Protein AF-A0A2M8LBM1-F1 (afdb_monomer)

pLDDT: mean 78.64, std 9.96, range [49.38, 93.75]

Nearest PDB structures (foldseek):
  3k6c-assembly1_J  TM=6.163E-01  e=3.833E+00  Nitrosomonas europaea
  5l89-assembly3_Z  TM=6.363E-01  e=5.544E+00  Rhodospirillum rubrum
  5l8b-assembly4_a  TM=3.981E-01  e=7.542E+00  Rhodospirillum rubrum

Foldseek 3Di:
DVVVVVVVCVVCVVVVVLPPDDPDPVVVVVNVVVVCVVVLVVVLVVLVVQLVVLVVQCVPDPDPVSNVVSVVSNVVSVVVNCVSVVVVVVVVCVCVVVVVPPPPPPDPDDDDDDD

Radius of gyration: 24.07 Å; Cα contacts (8 Å, |Δi|>4): 33; chains: 1; bounding box: 59×44×54 Å

Organism: NCBI:txid1975024

Secondary structure (DSSP, 8-state):
-HHHHHHHHHHHHHHHHTT----SHHHHHHHHHHHHHHHHHHHHHHHHHHHHHHHHHHHH--SHHHHHHHHHHHHHHHHHHHHHHHHHHHHHHHHHHTT----------PPPPP-

Sequence (115 aa):
MKKFSIATLAYVLPAVASAQSINNVWDIAGFIKRILDTALPLLIAAAVVLFVYGLFQLFLASDEEKKDKAKSTVIYGVIALFVMVSVWGLVNILVGTFNLNNNTQRLPDLPSVPR

Solvent-accessible surface area (backbone atoms only — not comparable to full-atom values): 6720 Å² total; per-residue (Å²): 119,76,69,60,59,52,56,54,45,65,67,44,47,61,60,56,66,67,63,67,79,74,86,47,77,66,40,52,55,51,49,50,49,55,50,48,70,55,50,50,60,52,52,51,53,51,50,51,52,52,34,54,50,28,47,52,48,36,72,69,36,84,49,73,71,51,29,54,54,24,48,53,51,33,52,55,35,52,51,54,50,50,52,58,52,48,53,54,53,50,51,51,51,50,37,65,73,70,61,64,69,81,70,76,75,76,69,78,83,71,84,79,77,84,128

InterPro domains:
  IPR043993 Type IV secretion system pilin [PF18895] (28-94)

Structure (mmCIF, N/CA/C/O backbone):
data_AF-A0A2M8LBM1-F1
#
_entry.id   AF-A0A2M8LBM1-F1
#
loop_
_atom_site.group_PDB
_atom_site.id
_atom_site.type_symbol
_atom_site.label_atom_id
_atom_site.label_alt_id
_atom_site.label_comp_id
_atom_site.label_asym_id
_atom_site.label_entity_id
_atom_site.label_seq_id
_atom_site.pdbx_PDB_ins_code
_atom_site.Cartn_x
_atom_site.Cartn_y
_atom_site.Cartn_z
_atom_site.occupancy
_atom_site.B_iso_or_equiv
_atom_site.auth_seq_id
_atom_site.auth_comp_id
_atom_site.auth_asym_id
_atom_site.auth_atom_id
_atom_site.pdbx_PDB_model_num
ATOM 1 N N . MET A 1 1 ? 21.453 -33.367 17.873 1.00 49.38 1 MET A N 1
ATOM 2 C CA . MET A 1 1 ? 22.120 -32.050 17.739 1.00 49.38 1 MET A CA 1
ATOM 3 C C . MET A 1 1 ? 22.342 -31.605 16.286 1.00 49.38 1 MET A C 1
ATOM 5 O O . MET A 1 1 ? 22.136 -30.438 16.016 1.00 49.38 1 MET A O 1
ATOM 9 N N . LYS A 1 2 ? 22.634 -32.494 15.318 1.00 50.53 2 LYS A N 1
ATOM 10 C CA . LYS A 1 2 ? 22.836 -32.119 13.893 1.00 50.53 2 LYS A CA 1
ATOM 11 C C . LYS A 1 2 ? 21.602 -31.535 13.165 1.00 50.53 2 LYS A C 1
ATOM 13 O O . LYS A 1 2 ? 21.744 -30.785 12.212 1.00 50.53 2 LYS A O 1
ATOM 18 N N . LYS A 1 3 ? 20.389 -31.869 13.625 1.00 53.66 3 LYS A N 1
ATOM 19 C CA . LYS A 1 3 ? 19.112 -31.479 12.991 1.00 53.66 3 LYS A CA 1
ATOM 20 C C . LYS A 1 3 ? 18.738 -30.007 13.227 1.00 53.66 3 LYS A C 1
ATOM 22 O O . LYS A 1 3 ? 18.049 -29.416 12.408 1.00 53.66 3 LYS A 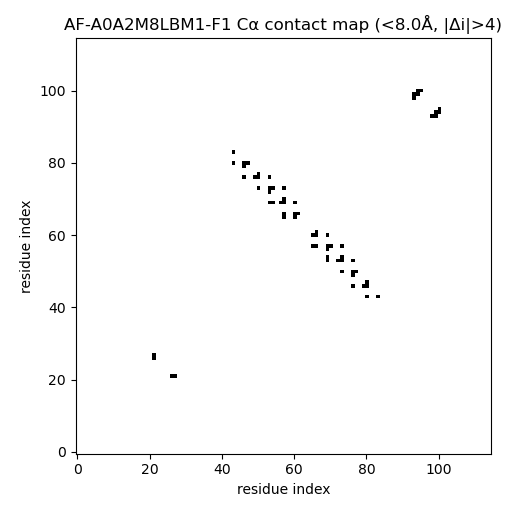O 1
ATOM 27 N N . PHE A 1 4 ? 19.225 -29.420 14.323 1.00 60.34 4 PHE A N 1
ATOM 28 C CA . PHE A 1 4 ? 18.976 -28.016 14.661 1.00 60.34 4 PHE A CA 1
ATOM 29 C C . PHE A 1 4 ? 19.824 -27.064 13.810 1.00 60.34 4 PHE A C 1
ATOM 31 O O . PHE A 1 4 ? 19.346 -25.997 13.448 1.00 60.34 4 PHE A O 1
ATOM 38 N N . SER A 1 5 ? 21.028 -27.485 13.404 1.00 61.94 5 SER A N 1
ATOM 39 C CA . SER A 1 5 ? 21.908 -26.706 12.522 1.00 61.94 5 SER A CA 1
ATOM 40 C C . SER A 1 5 ? 21.384 -26.592 11.087 1.00 61.94 5 SER A C 1
ATOM 42 O O . SER A 1 5 ? 21.643 -25.603 10.415 1.00 61.94 5 SER A O 1
ATOM 44 N N . ILE A 1 6 ? 20.633 -27.589 10.607 1.00 66.38 6 ILE A N 1
ATOM 45 C CA . ILE A 1 6 ? 20.023 -27.556 9.268 1.00 66.38 6 ILE A CA 1
ATOM 46 C C . ILE A 1 6 ? 18.791 -26.643 9.264 1.00 66.38 6 ILE A C 1
ATOM 48 O O . ILE A 1 6 ? 18.588 -25.898 8.312 1.00 66.38 6 ILE A O 1
ATOM 52 N N . ALA A 1 7 ? 17.999 -26.654 10.341 1.00 68.88 7 ALA A N 1
ATOM 53 C CA . ALA A 1 7 ? 16.825 -25.793 10.471 1.00 68.88 7 ALA A CA 1
ATOM 54 C C . ALA A 1 7 ? 17.200 -24.303 10.558 1.00 68.88 7 ALA A C 1
ATOM 56 O O . ALA A 1 7 ? 16.553 -23.467 9.931 1.00 68.88 7 ALA A O 1
ATOM 57 N N . THR A 1 8 ? 18.278 -23.966 11.273 1.00 67.31 8 THR A N 1
ATOM 58 C CA . THR A 1 8 ? 18.791 -22.590 11.313 1.00 67.31 8 THR A CA 1
ATOM 59 C C . THR A 1 8 ? 19.394 -22.168 9.978 1.00 67.31 8 THR A C 1
ATOM 61 O O . THR A 1 8 ? 19.150 -21.050 9.531 1.00 67.31 8 THR A O 1
ATOM 64 N N . LEU A 1 9 ? 20.108 -23.062 9.289 1.00 69.44 9 LEU A N 1
ATOM 65 C CA . LEU A 1 9 ? 20.639 -22.772 7.959 1.00 69.44 9 LEU A CA 1
ATOM 66 C C . LEU A 1 9 ? 19.507 -22.544 6.946 1.00 69.44 9 LEU A C 1
ATOM 68 O O . LEU A 1 9 ? 19.560 -21.577 6.199 1.00 69.44 9 LEU A O 1
ATOM 72 N N . ALA A 1 10 ? 18.437 -23.342 6.984 1.00 75.12 10 ALA A N 1
ATOM 73 C CA . ALA A 1 10 ? 17.267 -23.180 6.116 1.00 75.12 10 ALA A CA 1
ATOM 74 C C . ALA A 1 10 ? 16.557 -21.824 6.275 1.00 75.12 10 ALA A C 1
ATOM 76 O O . ALA A 1 10 ? 16.042 -21.293 5.295 1.00 75.12 10 ALA A O 1
ATOM 77 N N . TYR A 1 11 ? 16.566 -21.241 7.477 1.00 74.69 11 TYR A N 1
ATOM 78 C CA . TYR A 1 11 ? 15.994 -19.914 7.726 1.00 74.69 11 TYR A CA 1
ATOM 79 C C . TYR A 1 11 ? 16.933 -18.765 7.315 1.00 74.69 11 TYR A C 1
ATOM 81 O O . TYR A 1 11 ? 16.479 -17.680 6.962 1.00 74.69 11 TYR A O 1
ATOM 89 N N . VAL A 1 12 ? 18.249 -19.003 7.327 1.00 75.00 12 VAL A N 1
ATOM 90 C CA . VAL A 1 12 ? 19.277 -18.008 6.970 1.00 75.00 12 VAL A CA 1
ATOM 91 C C . VAL A 1 12 ? 19.600 -18.020 5.469 1.00 75.00 12 VAL A C 1
ATOM 93 O O . VAL A 1 12 ? 19.977 -16.988 4.916 1.00 75.00 12 VAL A O 1
ATOM 96 N N . LEU A 1 13 ? 19.390 -19.143 4.775 1.00 70.50 13 LEU A N 1
ATOM 97 C CA . LEU A 1 13 ? 19.600 -19.275 3.327 1.00 70.50 13 LEU A CA 1
ATOM 98 C C . LEU A 1 13 ? 18.864 -18.199 2.503 1.00 70.50 13 LEU A C 1
ATOM 100 O O . LEU A 1 13 ? 19.508 -17.599 1.642 1.00 70.50 13 LEU A O 1
ATOM 104 N N . PRO A 1 14 ? 17.581 -17.870 2.763 1.00 73.81 14 PRO A N 1
ATOM 105 C CA . PRO A 1 14 ? 16.892 -16.796 2.049 1.00 73.81 14 PRO A CA 1
ATOM 106 C C . PRO A 1 14 ? 17.501 -15.413 2.309 1.00 73.81 14 PRO A C 1
ATOM 108 O O . PRO A 1 14 ? 17.545 -14.580 1.404 1.00 73.81 14 PRO A O 1
ATOM 111 N N . ALA A 1 15 ? 17.999 -15.166 3.525 1.00 73.25 15 ALA A N 1
ATOM 112 C CA . ALA A 1 15 ? 18.630 -13.899 3.886 1.00 73.25 15 ALA A CA 1
ATOM 113 C C . ALA A 1 15 ? 19.979 -13.712 3.167 1.00 73.25 15 ALA A C 1
ATOM 115 O O . ALA A 1 15 ? 20.271 -12.618 2.691 1.00 73.25 15 ALA A O 1
ATOM 116 N N . VAL A 1 16 ? 20.761 -14.786 3.010 1.00 69.50 16 VAL A N 1
ATOM 117 C CA . VAL A 1 16 ? 22.051 -14.761 2.294 1.00 69.50 16 VAL A CA 1
ATOM 118 C C . VAL A 1 16 ? 21.857 -14.762 0.773 1.00 69.50 16 VAL A C 1
ATOM 120 O O . VAL A 1 16 ? 22.551 -14.031 0.071 1.00 69.50 16 VAL A O 1
ATOM 123 N N . ALA A 1 17 ? 20.865 -15.489 0.249 1.00 70.44 17 ALA A N 1
ATOM 124 C CA . ALA A 1 17 ? 20.474 -15.409 -1.163 1.00 70.44 17 ALA A CA 1
ATOM 125 C C . ALA A 1 17 ? 19.969 -14.003 -1.542 1.00 70.44 17 ALA A C 1
ATOM 127 O O . ALA A 1 17 ? 20.144 -13.544 -2.668 1.00 70.44 17 ALA A O 1
ATOM 128 N N . SER A 1 18 ? 19.393 -13.277 -0.581 1.00 64.56 18 SER A N 1
ATOM 129 C CA . SER A 1 18 ? 18.958 -11.891 -0.769 1.00 64.56 18 SER A CA 1
ATOM 130 C C . SER A 1 18 ? 20.102 -10.870 -0.778 1.00 64.56 18 SER A C 1
ATOM 132 O O . SER A 1 18 ? 19.840 -9.730 -1.158 1.00 64.56 18 SER A O 1
ATOM 134 N N . ALA A 1 19 ? 21.328 -11.263 -0.406 1.00 64.19 19 ALA A N 1
ATOM 135 C CA . ALA A 1 19 ? 22.519 -10.409 -0.346 1.00 64.19 19 ALA A CA 1
ATOM 136 C C . ALA A 1 19 ? 23.379 -10.442 -1.628 1.00 64.19 19 ALA A C 1
ATOM 138 O O . ALA A 1 19 ? 24.500 -9.932 -1.626 1.00 64.19 19 ALA A O 1
ATOM 139 N N . GLN A 1 20 ? 22.897 -11.051 -2.718 1.00 62.56 20 GLN A N 1
ATOM 140 C CA . GLN A 1 20 ? 23.637 -11.059 -3.981 1.00 62.56 20 GLN A CA 1
ATOM 141 C C . GLN A 1 20 ? 23.881 -9.629 -4.496 1.00 62.56 20 GLN A C 1
ATOM 143 O O . GLN A 1 20 ? 22.976 -8.800 -4.552 1.00 62.56 20 GLN A O 1
ATOM 148 N N . SER A 1 21 ? 25.152 -9.392 -4.827 1.00 62.84 21 SER A N 1
ATOM 149 C CA . SER A 1 21 ? 25.790 -8.127 -5.194 1.00 62.84 21 SER A CA 1
ATOM 150 C C . SER A 1 21 ? 25.005 -7.288 -6.208 1.00 62.84 21 SER A C 1
ATOM 152 O O . SER A 1 21 ? 24.609 -7.787 -7.260 1.00 62.84 21 SER A O 1
ATOM 154 N N . ILE A 1 22 ? 24.861 -5.994 -5.908 1.00 61.41 22 ILE A N 1
ATOM 155 C CA . ILE A 1 22 ? 24.456 -4.955 -6.860 1.00 61.41 22 ILE A CA 1
ATOM 156 C C . ILE A 1 22 ? 25.686 -4.656 -7.720 1.00 61.41 22 ILE A C 1
ATOM 158 O O . ILE A 1 22 ? 26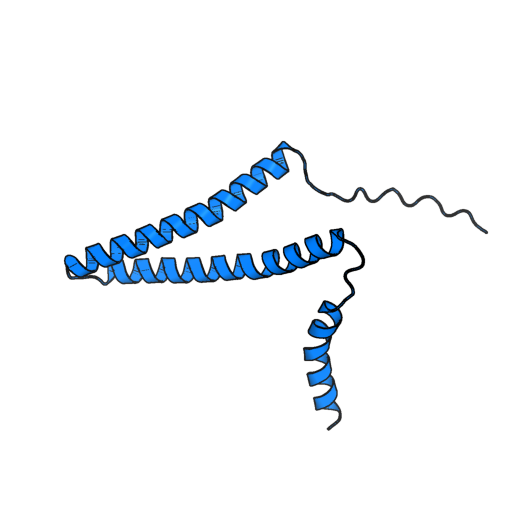.638 -4.044 -7.239 1.00 61.41 22 ILE A O 1
ATOM 162 N N . ASN A 1 23 ? 25.692 -5.102 -8.973 1.00 70.06 23 ASN A N 1
ATOM 163 C CA . ASN A 1 23 ? 26.831 -4.918 -9.875 1.00 70.06 23 ASN A CA 1
ATOM 164 C C . ASN A 1 23 ? 26.628 -3.723 -10.818 1.00 70.06 23 ASN A C 1
ATOM 166 O O . ASN A 1 23 ? 27.594 -3.233 -11.395 1.00 70.06 23 ASN A O 1
ATOM 170 N N . ASN A 1 24 ? 25.389 -3.237 -10.967 1.00 75.06 24 ASN A N 1
ATOM 171 C CA . ASN A 1 24 ? 25.031 -2.124 -11.847 1.00 75.06 24 ASN A CA 1
ATOM 172 C C . ASN A 1 24 ? 23.938 -1.223 -11.245 1.00 75.06 24 ASN A C 1
ATOM 174 O O . ASN A 1 24 ? 23.176 -1.631 -10.372 1.00 75.06 24 ASN A O 1
ATOM 178 N N . VAL A 1 25 ? 23.771 -0.013 -11.794 1.00 72.00 25 VAL A N 1
ATOM 179 C CA . VAL A 1 25 ? 22.652 0.896 -11.447 1.00 72.00 25 VAL A CA 1
ATOM 180 C C . VAL A 1 25 ? 21.285 0.244 -11.714 1.00 72.00 25 VAL A C 1
ATOM 182 O O . VAL A 1 25 ? 20.321 0.470 -10.986 1.00 72.00 25 VAL A O 1
ATOM 185 N N . TRP A 1 26 ? 21.218 -0.639 -12.711 1.00 73.56 26 TRP A N 1
ATOM 186 C CA . TRP A 1 26 ? 20.035 -1.443 -13.018 1.00 73.56 26 TRP A CA 1
ATOM 187 C C . TRP A 1 26 ? 19.667 -2.432 -11.898 1.00 73.56 26 TRP A C 1
ATOM 189 O O . TRP A 1 26 ? 18.481 -2.673 -11.670 1.00 73.56 26 TRP A O 1
ATOM 199 N N . ASP A 1 27 ? 20.645 -2.927 -11.133 1.00 76.44 27 ASP A N 1
ATOM 200 C CA . ASP A 1 27 ? 20.401 -3.827 -9.997 1.00 76.44 27 ASP A CA 1
ATOM 201 C C . ASP A 1 27 ? 19.787 -3.078 -8.804 1.00 76.44 27 ASP A C 1
ATOM 203 O O . ASP A 1 27 ? 18.998 -3.653 -8.056 1.00 76.44 27 ASP A O 1
ATOM 207 N N . ILE A 1 28 ? 20.065 -1.776 -8.658 1.00 77.25 28 ILE A N 1
ATOM 208 C CA . ILE A 1 28 ? 19.430 -0.918 -7.642 1.00 77.25 28 ILE A CA 1
ATOM 209 C C . ILE A 1 28 ? 17.936 -0.773 -7.949 1.00 77.25 28 ILE A C 1
ATOM 211 O O . ILE A 1 28 ? 17.099 -0.950 -7.064 1.00 77.25 28 ILE A O 1
ATOM 215 N N . ALA A 1 29 ? 17.588 -0.510 -9.213 1.00 79.81 29 ALA A N 1
ATOM 216 C CA . ALA A 1 29 ? 16.194 -0.447 -9.648 1.00 79.81 29 ALA A CA 1
ATOM 217 C C . ALA A 1 29 ? 15.481 -1.800 -9.462 1.00 79.81 29 ALA A C 1
ATOM 219 O O . ALA A 1 29 ? 14.349 -1.838 -8.974 1.00 79.81 29 ALA A O 1
ATOM 220 N N . GLY A 1 30 ? 16.156 -2.913 -9.773 1.00 79.69 30 GLY A N 1
ATOM 221 C CA . GLY A 1 30 ? 15.646 -4.265 -9.526 1.00 79.69 30 GLY A CA 1
ATOM 222 C C . GLY A 1 30 ? 15.433 -4.572 -8.039 1.00 79.69 30 GLY A C 1
ATOM 223 O O . GLY A 1 30 ? 14.406 -5.142 -7.664 1.00 79.69 30 GLY A O 1
ATOM 224 N N . PHE A 1 31 ? 16.355 -4.142 -7.175 1.00 79.94 31 PHE A N 1
ATOM 225 C CA . PHE A 1 31 ? 16.236 -4.288 -5.725 1.00 79.94 31 PHE A CA 1
ATOM 226 C C . PHE A 1 31 ? 15.052 -3.483 -5.177 1.00 79.94 31 PHE A C 1
ATOM 228 O O . PHE A 1 31 ? 14.205 -4.043 -4.482 1.00 79.94 31 PHE A O 1
ATOM 235 N N . ILE A 1 32 ? 14.928 -2.207 -5.559 1.00 81.19 32 ILE A N 1
ATOM 236 C CA . ILE A 1 32 ? 13.799 -1.344 -5.176 1.00 81.19 32 ILE A CA 1
ATOM 237 C C . ILE A 1 32 ? 12.478 -1.961 -5.638 1.00 81.19 32 ILE A C 1
ATOM 239 O O . ILE A 1 32 ? 11.551 -2.075 -4.836 1.00 81.19 32 ILE A O 1
ATOM 243 N N . LYS A 1 33 ? 12.402 -2.432 -6.890 1.00 83.06 33 LYS A N 1
ATOM 244 C CA . LYS A 1 33 ? 11.216 -3.124 -7.406 1.00 83.06 33 LYS A CA 1
ATOM 245 C C . LYS A 1 33 ? 10.854 -4.333 -6.543 1.00 83.06 33 LYS A C 1
ATOM 247 O O . LYS A 1 33 ? 9.691 -4.487 -6.200 1.00 83.06 33 LYS A O 1
ATOM 252 N N . ARG A 1 34 ? 11.826 -5.151 -6.127 1.00 82.38 34 ARG A N 1
ATOM 253 C CA . ARG A 1 34 ? 11.572 -6.327 -5.274 1.00 82.38 34 ARG A CA 1
ATOM 254 C C . ARG A 1 34 ? 11.022 -5.948 -3.894 1.00 82.38 34 ARG A C 1
ATOM 256 O O . ARG A 1 34 ? 10.126 -6.628 -3.390 1.00 82.38 34 ARG A O 1
ATOM 263 N N . ILE A 1 35 ? 11.534 -4.869 -3.2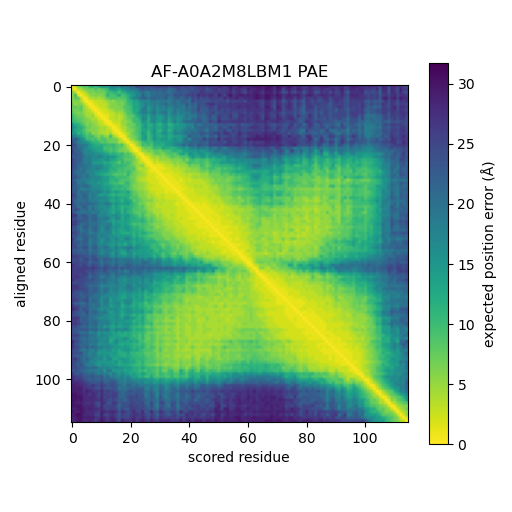94 1.00 83.50 35 ILE A N 1
ATOM 264 C CA . ILE A 1 35 ? 10.992 -4.332 -2.036 1.00 83.50 35 ILE A CA 1
ATOM 265 C C . ILE A 1 35 ? 9.557 -3.847 -2.251 1.00 83.50 35 ILE A C 1
ATOM 267 O O . ILE A 1 35 ? 8.676 -4.237 -1.489 1.00 83.50 35 ILE A O 1
ATOM 271 N N . LEU A 1 36 ? 9.308 -3.037 -3.284 1.00 83.19 36 LEU A N 1
ATOM 272 C CA . LEU A 1 36 ? 7.978 -2.493 -3.567 1.00 83.19 36 LEU A CA 1
ATOM 273 C C . LEU A 1 36 ? 6.969 -3.598 -3.900 1.00 83.19 36 LEU A C 1
ATOM 275 O O . LEU A 1 36 ? 5.877 -3.587 -3.345 1.00 83.19 36 LEU A O 1
ATOM 279 N N . ASP A 1 37 ? 7.338 -4.586 -4.713 1.00 84.44 37 ASP A N 1
ATOM 280 C CA . ASP A 1 37 ? 6.478 -5.725 -5.063 1.00 84.44 37 ASP A CA 1
ATOM 281 C C . ASP A 1 37 ? 6.073 -6.552 -3.831 1.00 84.44 37 ASP A C 1
ATOM 283 O O . ASP A 1 37 ? 5.015 -7.172 -3.832 1.00 84.44 37 ASP A O 1
ATOM 287 N N . THR A 1 38 ? 6.884 -6.550 -2.767 1.00 85.12 38 THR A N 1
ATOM 288 C CA . THR A 1 38 ? 6.570 -7.255 -1.511 1.00 85.12 38 THR A CA 1
ATOM 289 C C . THR A 1 38 ? 5.819 -6.361 -0.521 1.00 85.12 38 THR A C 1
ATOM 291 O O . THR A 1 38 ? 4.889 -6.806 0.152 1.00 85.12 38 THR A O 1
ATOM 294 N N . ALA A 1 39 ? 6.208 -5.090 -0.418 1.00 84.69 39 ALA A N 1
ATOM 295 C CA . ALA A 1 39 ? 5.639 -4.143 0.534 1.00 84.69 39 ALA A CA 1
ATOM 296 C C . ALA A 1 39 ? 4.259 -3.629 0.100 1.00 84.69 39 ALA A C 1
ATOM 298 O O . ALA A 1 39 ? 3.391 -3.407 0.944 1.00 84.69 39 ALA A O 1
ATOM 299 N N . LEU A 1 40 ? 4.033 -3.453 -1.203 1.00 87.19 40 LEU A N 1
ATOM 300 C CA . LEU A 1 40 ? 2.794 -2.887 -1.731 1.00 87.19 40 LEU A CA 1
ATOM 301 C C . LEU A 1 40 ? 1.572 -3.797 -1.489 1.00 87.19 40 LEU A C 1
ATOM 303 O O . LEU A 1 40 ? 0.582 -3.290 -0.962 1.00 87.19 40 LEU A O 1
ATOM 307 N N . PRO A 1 41 ? 1.611 -5.122 -1.752 1.00 83.50 41 PRO A N 1
ATOM 308 C CA . PRO A 1 41 ? 0.506 -6.021 -1.409 1.00 83.50 41 PRO A CA 1
ATOM 309 C C . PRO A 1 41 ? 0.220 -6.050 0.095 1.00 83.50 41 PRO A C 1
ATOM 311 O O . PRO A 1 41 ? -0.938 -6.108 0.503 1.00 83.50 41 PRO A O 1
ATOM 314 N N . LEU A 1 42 ? 1.267 -5.968 0.923 1.00 89.25 42 LEU A N 1
ATOM 315 C CA . LEU A 1 42 ? 1.144 -5.925 2.380 1.00 89.25 42 LEU A CA 1
ATOM 316 C C . LEU A 1 42 ? 0.428 -4.647 2.844 1.00 89.25 42 LEU A C 1
ATOM 318 O O . LEU A 1 42 ? -0.458 -4.705 3.697 1.00 89.25 42 LEU A O 1
ATOM 322 N N . LEU A 1 43 ? 0.776 -3.500 2.254 1.00 86.06 43 LEU A N 1
ATOM 323 C CA . LEU A 1 43 ? 0.138 -2.218 2.545 1.00 86.06 43 LEU A CA 1
ATOM 324 C C . LEU A 1 43 ? -1.333 -2.210 2.110 1.00 86.06 43 LEU A C 1
ATOM 326 O O . LEU A 1 43 ? -2.185 -1.733 2.858 1.00 86.06 43 LEU A O 1
ATOM 330 N N . ILE A 1 44 ? -1.639 -2.778 0.941 1.00 85.81 44 ILE A N 1
ATOM 331 C CA . ILE A 1 44 ? -3.017 -2.929 0.454 1.00 85.81 44 ILE A CA 1
ATOM 332 C C . ILE A 1 44 ? -3.817 -3.821 1.409 1.00 85.81 44 ILE A C 1
ATOM 334 O O . ILE A 1 44 ? -4.923 -3.454 1.799 1.00 85.81 44 ILE A O 1
ATOM 338 N N . ALA A 1 45 ? -3.256 -4.951 1.845 1.00 86.81 45 ALA A N 1
ATOM 339 C CA . ALA A 1 45 ? -3.912 -5.829 2.811 1.00 86.81 45 ALA A CA 1
ATOM 340 C C . ALA A 1 45 ? -4.222 -5.095 4.128 1.00 86.81 45 ALA A C 1
ATOM 342 O O . ALA A 1 45 ? -5.350 -5.157 4.617 1.00 86.81 45 ALA A O 1
ATOM 343 N N . ALA A 1 46 ? -3.264 -4.336 4.668 1.00 86.62 46 ALA A N 1
ATOM 344 C CA . ALA A 1 46 ? -3.480 -3.527 5.867 1.00 86.62 46 ALA A CA 1
ATOM 345 C C . ALA A 1 46 ? -4.544 -2.431 5.655 1.00 86.62 46 ALA A C 1
ATOM 347 O O . ALA A 1 46 ? -5.405 -2.232 6.513 1.00 86.62 46 ALA A O 1
ATOM 348 N N . ALA A 1 47 ? -4.530 -1.756 4.502 1.00 83.69 47 ALA A N 1
ATOM 349 C CA . ALA A 1 47 ? -5.517 -0.735 4.156 1.00 83.69 47 ALA A CA 1
ATOM 350 C C . ALA A 1 47 ? -6.937 -1.314 4.063 1.00 83.69 47 ALA A C 1
ATOM 352 O O . ALA A 1 47 ? -7.877 -0.713 4.582 1.00 83.69 47 ALA A O 1
ATOM 353 N N . VAL A 1 48 ? -7.095 -2.504 3.475 1.00 86.62 48 VAL A N 1
ATOM 354 C CA . VAL A 1 48 ? -8.384 -3.212 3.412 1.00 86.62 48 VAL A CA 1
ATOM 355 C C . VAL A 1 48 ? -8.880 -3.570 4.813 1.00 86.62 48 VAL A C 1
ATOM 357 O O . VAL A 1 48 ? -10.054 -3.362 5.112 1.00 86.62 48 VAL A O 1
ATOM 3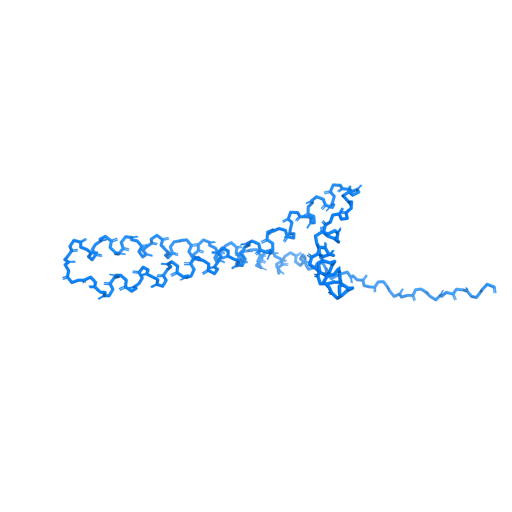60 N N . VAL A 1 49 ? -8.003 -4.044 5.701 1.00 89.12 49 VAL A N 1
ATOM 361 C CA . VAL A 1 49 ? -8.379 -4.351 7.092 1.00 89.12 49 VAL A CA 1
ATOM 362 C C . VAL A 1 49 ? -8.856 -3.098 7.830 1.00 89.12 49 VAL A C 1
ATOM 364 O O . VAL A 1 49 ? -9.909 -3.131 8.467 1.00 89.12 49 VAL A O 1
ATOM 367 N N . LEU A 1 50 ? -8.133 -1.980 7.715 1.00 84.69 50 LEU A N 1
ATOM 368 C CA . LEU A 1 50 ? -8.532 -0.709 8.332 1.00 84.69 50 LEU A CA 1
ATOM 369 C C . LEU A 1 50 ? -9.838 -0.161 7.745 1.00 84.69 50 LEU A C 1
ATOM 371 O O . LEU A 1 50 ? -10.674 0.362 8.483 1.00 84.69 50 LEU A O 1
ATOM 375 N N . PHE A 1 51 ? -10.041 -0.315 6.437 1.00 85.38 51 PHE A N 1
ATOM 376 C CA . PHE A 1 51 ? -11.278 0.069 5.765 1.00 85.38 51 PHE A CA 1
ATOM 377 C C . PHE A 1 51 ? -12.480 -0.726 6.296 1.00 85.38 51 PHE A C 1
ATOM 379 O O . PHE A 1 51 ? -13.492 -0.140 6.686 1.00 85.38 51 PHE A O 1
ATOM 386 N N . VAL A 1 52 ? -12.347 -2.051 6.386 1.00 87.31 52 VAL A N 1
ATOM 387 C CA . VAL A 1 52 ? -13.385 -2.935 6.934 1.00 87.31 52 VAL A CA 1
ATOM 388 C C . VAL A 1 52 ? -13.659 -2.612 8.407 1.00 87.31 52 VAL A C 1
ATOM 390 O O . VAL A 1 52 ? -14.819 -2.518 8.806 1.00 87.31 52 VAL A O 1
ATOM 393 N N . TYR A 1 53 ? -12.620 -2.364 9.210 1.00 84.75 53 TYR A N 1
ATOM 394 C CA . TYR A 1 53 ? -12.769 -1.935 10.604 1.00 84.75 53 TYR A CA 1
ATOM 395 C C . TYR A 1 53 ? -13.545 -0.611 10.735 1.00 84.75 53 TYR A C 1
ATOM 397 O O . TYR A 1 53 ? -14.465 -0.510 11.549 1.00 84.75 53 TYR A O 1
ATOM 405 N N . GLY A 1 54 ? -13.240 0.380 9.891 1.00 83.06 54 GLY A N 1
ATOM 406 C CA . GLY A 1 54 ? -13.963 1.654 9.858 1.00 83.06 54 GLY A CA 1
ATOM 407 C C . GLY A 1 54 ? -15.447 1.490 9.515 1.00 83.06 54 GLY A C 1
ATOM 408 O O . GLY A 1 54 ? -16.295 2.142 10.128 1.00 83.06 54 GLY A O 1
ATOM 409 N N . LEU A 1 55 ? -15.781 0.578 8.594 1.00 81.44 55 LEU A N 1
ATOM 410 C CA . LEU A 1 55 ? -17.174 0.251 8.274 1.00 81.44 55 LEU A CA 1
ATOM 411 C C . LEU A 1 55 ? -17.901 -0.365 9.473 1.00 81.44 55 LEU A C 1
ATOM 413 O O . LEU A 1 55 ? -19.002 0.073 9.802 1.00 81.44 55 LEU A O 1
ATOM 417 N N . PHE A 1 56 ? -17.289 -1.325 10.169 1.00 83.94 56 PHE A N 1
ATOM 418 C CA . PHE A 1 56 ? -17.885 -1.899 11.380 1.00 83.94 56 PHE A CA 1
ATOM 419 C C . PHE A 1 56 ? -18.155 -0.836 12.451 1.00 83.94 56 PHE A C 1
ATOM 421 O O . PHE A 1 56 ? -19.223 -0.837 13.065 1.00 83.94 56 PHE A O 1
ATOM 428 N N . GLN A 1 57 ? -17.231 0.108 12.635 1.00 78.50 57 GLN A N 1
ATOM 429 C CA . GLN A 1 57 ? -17.395 1.206 13.584 1.00 78.50 57 GLN A CA 1
ATOM 430 C C . GLN A 1 57 ? -18.536 2.161 13.194 1.00 78.50 57 GLN A C 1
ATOM 432 O O . GLN A 1 57 ? -19.222 2.680 14.074 1.00 78.50 57 GLN A O 1
ATOM 437 N N . LEU A 1 58 ? -18.785 2.356 11.894 1.00 82.25 58 LEU A N 1
ATOM 438 C CA . LEU A 1 58 ? -19.919 3.138 11.397 1.00 82.25 58 LEU A CA 1
ATOM 439 C C . LEU A 1 58 ? -21.265 2.457 11.685 1.00 82.25 58 LEU A C 1
ATOM 441 O O . LEU A 1 58 ? -22.215 3.138 12.072 1.00 82.25 58 LEU A O 1
ATOM 445 N N . PHE A 1 59 ? -21.349 1.133 11.525 1.00 81.06 59 PHE A N 1
ATOM 446 C CA . PHE A 1 59 ? -22.579 0.374 11.782 1.00 81.06 59 PHE A CA 1
ATOM 447 C C . PHE A 1 59 ? -22.901 0.223 13.274 1.00 81.06 59 PHE A C 1
ATOM 449 O O . PHE A 1 59 ? -24.072 0.240 13.643 1.00 81.06 59 PHE A O 1
ATOM 456 N N . LEU A 1 60 ? -21.887 0.099 14.137 1.00 80.75 60 LEU A N 1
ATOM 457 C CA . LEU A 1 60 ? -22.079 0.010 15.593 1.00 80.75 60 LEU A CA 1
ATOM 458 C C . LEU A 1 60 ? -22.343 1.369 16.263 1.00 80.75 60 LEU A C 1
ATOM 460 O O . LEU A 1 60 ? -22.776 1.415 17.417 1.00 80.75 60 LEU A O 1
ATOM 464 N N . ALA A 1 61 ? -22.079 2.483 15.578 1.00 79.94 61 ALA A N 1
ATOM 465 C CA . ALA A 1 61 ? -22.288 3.812 16.134 1.00 79.94 61 ALA A CA 1
ATOM 466 C C . ALA A 1 61 ? -23.790 4.113 16.304 1.00 79.94 61 ALA A C 1
ATOM 468 O O . ALA A 1 61 ? -24.515 4.318 15.332 1.00 79.94 61 ALA A O 1
ATOM 469 N N . SER A 1 62 ? -24.247 4.166 17.559 1.00 75.12 62 SER A N 1
ATOM 470 C CA . SER A 1 62 ? -25.635 4.518 17.912 1.00 75.12 62 SER A CA 1
ATOM 471 C C . SER A 1 62 ? -25.834 6.010 18.220 1.00 75.12 62 SER A C 1
ATOM 473 O O . SER A 1 62 ? -26.940 6.508 18.056 1.00 75.12 62 SER A O 1
ATOM 475 N N . ASP A 1 63 ? -24.772 6.730 18.596 1.00 81.44 63 ASP A N 1
ATOM 476 C CA . ASP A 1 63 ? -24.800 8.183 18.830 1.00 81.44 63 ASP A CA 1
ATOM 477 C C . ASP A 1 63 ? -24.481 8.970 17.556 1.00 81.44 63 ASP A C 1
ATOM 479 O O . ASP A 1 63 ? -23.608 8.581 16.773 1.00 81.44 63 ASP A O 1
ATOM 483 N N . GLU A 1 64 ? -25.124 10.123 17.391 1.00 77.38 64 GLU A N 1
ATOM 484 C CA . GLU A 1 64 ? -24.958 11.017 16.239 1.00 77.38 64 GLU A CA 1
ATOM 485 C C . GLU A 1 64 ? -23.511 11.534 16.106 1.00 77.38 64 GLU A C 1
ATOM 487 O O . GLU A 1 64 ? -22.914 11.478 15.031 1.00 77.38 64 GLU A O 1
ATOM 492 N N . GLU A 1 65 ? -22.873 11.876 17.229 1.00 80.00 65 GLU A N 1
ATOM 493 C CA . GLU A 1 65 ? -21.479 12.337 17.271 1.00 80.00 65 GLU A CA 1
ATOM 494 C C . GLU A 1 65 ? -20.476 11.226 16.894 1.00 80.00 65 GLU A C 1
ATOM 496 O O . GLU A 1 65 ? -19.508 11.438 16.155 1.00 80.00 65 GLU A O 1
ATOM 501 N N . LYS A 1 66 ? -20.730 9.990 17.347 1.00 78.50 66 LYS A N 1
ATOM 502 C CA . LYS A 1 66 ? -19.896 8.823 17.007 1.00 78.50 66 LYS A CA 1
ATOM 503 C C . LYS A 1 66 ? -20.069 8.425 15.546 1.00 78.50 66 LYS A C 1
ATOM 505 O O . LYS A 1 66 ? -19.098 7.994 14.922 1.00 78.50 66 LYS A O 1
ATOM 510 N N . LYS A 1 67 ? -21.274 8.594 14.996 1.00 78.19 67 LYS A N 1
ATOM 511 C CA . LYS A 1 67 ? -21.557 8.370 13.578 1.00 78.19 67 LYS A CA 1
ATOM 512 C C . LYS A 1 67 ? -20.786 9.335 12.696 1.00 78.19 67 LYS A C 1
ATOM 514 O O . LYS A 1 67 ? -20.171 8.884 11.736 1.00 78.19 67 LYS A O 1
ATOM 519 N N . ASP A 1 68 ? -20.776 10.625 13.010 1.00 82.50 68 ASP A N 1
ATOM 520 C CA . ASP A 1 68 ? -20.067 11.601 12.175 1.00 82.50 68 ASP A CA 1
ATOM 521 C C . ASP A 1 68 ? -18.552 11.400 12.218 1.00 82.50 68 ASP A C 1
ATOM 523 O O . ASP A 1 68 ? -17.886 11.420 11.175 1.00 82.50 68 ASP A O 1
ATOM 527 N N . LYS A 1 69 ? -18.010 11.055 13.391 1.00 81.06 69 LYS A N 1
ATOM 528 C CA . LYS A 1 69 ? -16.602 10.665 13.507 1.00 81.06 69 LYS A CA 1
ATOM 529 C C . LYS A 1 69 ? -16.297 9.399 12.698 1.00 81.06 69 LYS A C 1
ATOM 531 O O . LYS A 1 69 ? -15.348 9.402 11.915 1.00 81.06 69 LYS A O 1
ATOM 536 N N . ALA A 1 70 ? -17.127 8.359 12.801 1.00 80.81 70 ALA A N 1
ATOM 537 C CA . ALA A 1 70 ? -16.953 7.123 12.036 1.00 80.81 70 ALA A CA 1
ATOM 538 C C . ALA A 1 70 ? -17.072 7.342 10.516 1.00 80.81 70 ALA A C 1
ATOM 540 O O . ALA A 1 70 ? -16.262 6.804 9.761 1.00 80.81 70 ALA A O 1
ATOM 541 N N . LYS A 1 71 ? -18.010 8.182 10.053 1.00 81.50 71 LYS A N 1
ATOM 542 C CA . LYS A 1 71 ? -18.136 8.553 8.631 1.00 81.50 71 LYS A CA 1
ATOM 543 C C . LYS A 1 71 ? -16.851 9.184 8.113 1.00 81.50 71 LYS A C 1
ATOM 545 O O . LYS A 1 71 ? -16.372 8.782 7.056 1.00 81.50 71 LYS A O 1
ATOM 550 N N . SER A 1 72 ? -16.274 10.134 8.854 1.00 82.81 72 SER A N 1
ATOM 551 C CA . SER A 1 72 ? -15.015 10.764 8.443 1.00 82.81 72 SER A CA 1
ATOM 552 C C . SER A 1 72 ? -13.887 9.734 8.307 1.00 82.81 72 SER A C 1
ATOM 554 O O . SER A 1 72 ? -13.194 9.721 7.294 1.00 82.81 72 SER A O 1
ATOM 556 N N . THR A 1 73 ? -13.766 8.796 9.254 1.00 82.31 73 THR A N 1
ATOM 557 C CA . THR A 1 73 ? -12.784 7.700 9.194 1.00 82.31 73 THR A CA 1
ATOM 558 C C . THR A 1 73 ? -12.992 6.799 7.974 1.00 82.31 73 THR A C 1
ATOM 560 O O . THR A 1 73 ? -12.023 6.470 7.290 1.00 82.31 73 TH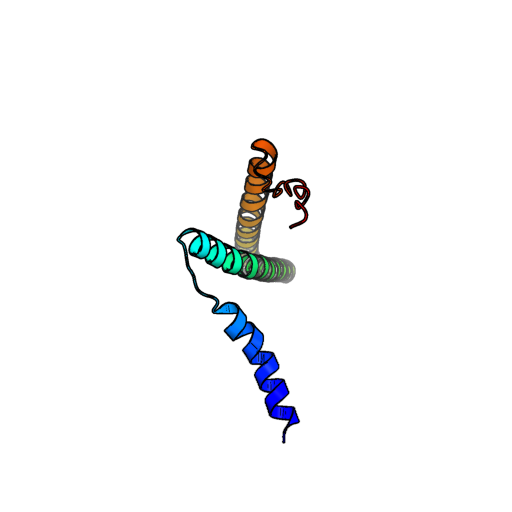R A O 1
ATOM 563 N N . VAL A 1 74 ? -14.240 6.446 7.653 1.00 85.88 74 VAL A N 1
ATOM 564 C CA . VAL A 1 74 ? -14.561 5.652 6.455 1.00 85.88 74 VAL A CA 1
ATOM 565 C C . VAL A 1 74 ? -14.195 6.409 5.180 1.00 85.88 74 VAL A C 1
ATOM 567 O O . VAL A 1 74 ? -13.582 5.819 4.296 1.00 85.88 74 VAL A O 1
ATOM 570 N N . ILE A 1 75 ? -14.497 7.707 5.091 1.00 87.81 75 ILE A N 1
ATOM 571 C CA . ILE A 1 75 ? -14.161 8.541 3.925 1.00 87.81 75 ILE A CA 1
ATOM 572 C C . ILE A 1 75 ? -12.646 8.552 3.683 1.00 87.81 75 ILE A C 1
ATOM 574 O O . ILE A 1 75 ? -12.213 8.325 2.554 1.00 87.81 75 ILE A O 1
ATOM 578 N N . TYR A 1 76 ? -11.830 8.727 4.727 1.00 87.19 76 TYR A N 1
ATOM 579 C CA . TYR A 1 76 ? -10.371 8.636 4.591 1.00 87.19 76 TYR A CA 1
ATOM 580 C C . TYR A 1 76 ? -9.908 7.242 4.142 1.00 87.19 76 TYR A C 1
ATOM 582 O O . TYR A 1 76 ? -8.998 7.139 3.318 1.00 87.19 76 TYR A O 1
ATOM 590 N N . GLY A 1 77 ? -10.564 6.178 4.615 1.00 86.19 77 GLY A N 1
ATOM 591 C CA . GLY A 1 77 ? -10.320 4.811 4.147 1.00 86.19 77 GLY A CA 1
ATOM 592 C C . GLY A 1 77 ? -10.646 4.615 2.660 1.00 86.19 77 GLY A C 1
ATOM 593 O O . GLY A 1 77 ? -9.840 4.041 1.928 1.00 86.19 77 GLY A O 1
ATOM 594 N N . VAL A 1 78 ? -11.784 5.141 2.191 1.00 88.19 78 VAL A N 1
ATOM 595 C CA . VAL A 1 78 ? -12.178 5.101 0.768 1.00 88.19 78 VAL A CA 1
ATOM 596 C C . VAL A 1 78 ? -11.175 5.858 -0.095 1.00 88.19 78 VAL A C 1
ATOM 598 O O . VAL A 1 78 ? -10.761 5.345 -1.131 1.00 88.19 78 VAL A O 1
ATOM 601 N N . ILE A 1 79 ? -10.759 7.056 0.326 1.00 90.44 79 ILE A N 1
ATOM 602 C CA . ILE A 1 79 ? -9.791 7.871 -0.422 1.00 90.44 79 ILE A CA 1
ATOM 603 C C . ILE A 1 79 ? -8.454 7.132 -0.546 1.00 90.44 79 ILE A C 1
ATOM 605 O O . ILE A 1 79 ? -7.890 7.070 -1.639 1.00 90.44 79 ILE A O 1
ATOM 609 N N . ALA A 1 80 ? -7.965 6.523 0.538 1.00 86.62 80 ALA A N 1
ATOM 610 C CA . ALA A 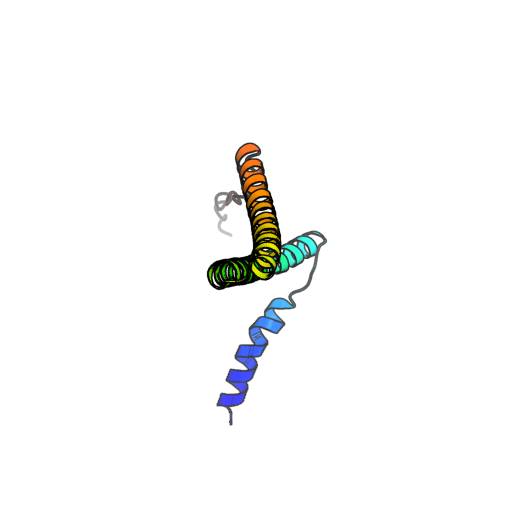1 80 ? -6.728 5.745 0.512 1.00 86.62 80 ALA A CA 1
ATOM 611 C C . ALA A 1 80 ? -6.813 4.562 -0.470 1.00 86.62 80 ALA A C 1
ATOM 613 O O . ALA A 1 80 ? -5.906 4.366 -1.282 1.00 86.62 80 ALA 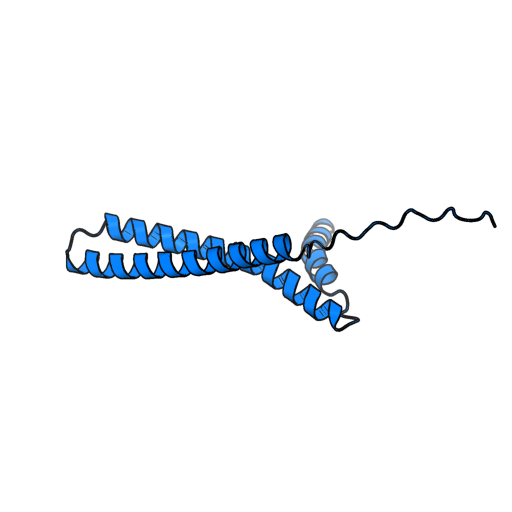A O 1
ATOM 614 N N . LEU A 1 81 ? -7.922 3.814 -0.445 1.00 88.62 81 LEU A N 1
ATOM 615 C CA . LEU A 1 81 ? -8.154 2.691 -1.357 1.00 88.62 81 LEU A CA 1
ATOM 616 C C . LEU A 1 81 ? -8.252 3.169 -2.812 1.00 88.62 81 LEU A C 1
ATOM 618 O O . LEU A 1 81 ? -7.626 2.587 -3.698 1.00 88.62 81 LEU A O 1
ATOM 622 N N . PHE A 1 82 ? -8.980 4.259 -3.053 1.00 90.69 82 PHE A N 1
ATOM 623 C CA . PHE A 1 82 ? -9.128 4.852 -4.377 1.00 90.69 82 PHE A CA 1
ATOM 624 C C . PHE A 1 82 ? -7.775 5.236 -4.981 1.00 90.69 82 PHE A C 1
ATOM 626 O O . PHE A 1 82 ? -7.495 4.865 -6.119 1.00 90.69 82 PHE A O 1
ATOM 633 N N . VAL A 1 83 ? -6.906 5.909 -4.222 1.00 91.31 83 VAL A N 1
ATOM 634 C CA . VAL A 1 83 ? -5.567 6.290 -4.701 1.00 91.31 83 VAL A CA 1
ATOM 635 C C . VAL A 1 83 ? -4.721 5.052 -5.009 1.00 91.31 83 VAL A C 1
ATOM 637 O O . VAL A 1 83 ? -4.113 4.992 -6.078 1.00 91.31 83 VAL A O 1
ATOM 640 N N . MET A 1 84 ? -4.720 4.038 -4.134 1.00 85.50 84 MET A N 1
ATOM 641 C CA . MET A 1 84 ? -3.967 2.796 -4.369 1.00 85.50 84 MET A CA 1
ATOM 642 C C . MET A 1 84 ? -4.395 2.094 -5.665 1.00 85.50 84 MET A C 1
ATOM 644 O O . MET A 1 84 ? -3.546 1.729 -6.481 1.00 85.50 84 MET A O 1
ATOM 648 N N . VAL A 1 85 ? -5.704 1.940 -5.883 1.00 88.88 85 VAL A N 1
ATOM 649 C CA . VAL A 1 85 ? -6.247 1.290 -7.088 1.00 88.88 85 VAL A CA 1
ATOM 650 C C . VAL A 1 85 ? -6.041 2.161 -8.328 1.00 88.88 85 VAL A C 1
ATOM 652 O O . VAL A 1 85 ? -5.677 1.643 -9.383 1.00 88.88 85 VAL A O 1
ATOM 655 N N . SER A 1 86 ? -6.216 3.479 -8.210 1.00 93.75 86 SER A N 1
ATOM 656 C CA . SER A 1 86 ? -6.058 4.419 -9.323 1.00 93.75 86 SER A CA 1
ATOM 657 C C . SER A 1 86 ? -4.633 4.429 -9.870 1.00 93.75 86 SER A C 1
ATOM 659 O O . SER A 1 86 ? -4.460 4.487 -11.086 1.00 93.75 86 SER A O 1
ATOM 661 N N . VAL A 1 87 ? -3.612 4.357 -9.009 1.00 90.62 87 VAL A N 1
ATOM 662 C CA . VAL A 1 87 ? -2.212 4.288 -9.458 1.00 90.62 87 VAL A CA 1
ATOM 663 C C . VAL A 1 87 ? -1.967 3.001 -10.246 1.00 90.62 87 VAL A C 1
ATOM 665 O O . VAL A 1 87 ? -1.383 3.048 -11.326 1.00 90.62 87 VAL A O 1
ATOM 668 N N . TRP A 1 88 ? -2.459 1.858 -9.762 1.00 86.00 88 TRP A N 1
ATOM 669 C CA . TRP A 1 88 ? -2.264 0.573 -10.439 1.00 86.00 88 TRP A CA 1
ATOM 670 C C . TRP A 1 88 ? -3.033 0.487 -11.765 1.00 86.00 88 TRP A C 1
ATOM 672 O O . TRP A 1 88 ? -2.486 0.050 -1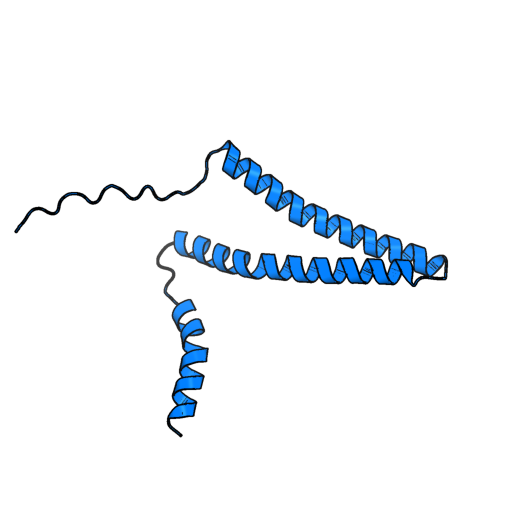2.777 1.00 86.00 88 TRP A O 1
ATOM 682 N N . GLY A 1 89 ? -4.277 0.973 -11.783 1.00 89.81 89 GLY A N 1
ATOM 683 C CA . GLY A 1 89 ? -5.087 1.071 -12.996 1.00 89.81 89 GLY A CA 1
ATOM 684 C C . GLY A 1 89 ? -4.438 1.963 -14.054 1.00 89.81 89 GLY A C 1
ATOM 685 O O . GLY A 1 89 ? -4.356 1.572 -15.217 1.00 89.81 89 GLY A O 1
ATOM 686 N N . LEU A 1 90 ? -3.901 3.117 -13.646 1.00 93.12 90 LEU A N 1
ATOM 687 C CA . LEU A 1 90 ? -3.182 4.015 -14.546 1.00 93.12 90 LEU A CA 1
ATOM 688 C C . LEU A 1 90 ? -1.914 3.357 -15.104 1.00 93.12 90 LEU A C 1
ATOM 690 O O . LEU A 1 90 ? -1.716 3.362 -16.317 1.00 93.12 90 LEU A O 1
ATOM 694 N N . VAL A 1 91 ? -1.086 2.741 -14.252 1.00 89.31 91 VAL A N 1
ATOM 695 C CA . VAL A 1 91 ? 0.121 2.018 -14.691 1.00 89.31 91 VAL A CA 1
ATOM 696 C C . VAL A 1 91 ? -0.235 0.934 -15.709 1.00 89.31 91 VAL A C 1
ATOM 698 O O . VAL A 1 91 ? 0.415 0.845 -16.748 1.00 89.31 91 VAL A O 1
ATOM 701 N N . ASN A 1 92 ? -1.291 0.156 -15.465 1.00 89.62 92 ASN A N 1
ATOM 702 C CA . ASN A 1 92 ? -1.721 -0.896 -16.382 1.00 89.62 92 ASN A CA 1
ATOM 703 C C . ASN A 1 92 ? -2.174 -0.339 -17.744 1.00 89.62 92 ASN A C 1
ATOM 705 O O . ASN A 1 92 ? -1.835 -0.903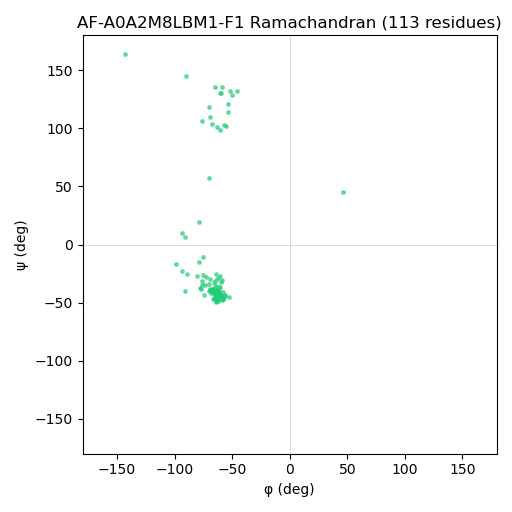 -18.785 1.00 89.62 92 ASN A O 1
ATOM 709 N N . ILE A 1 93 ? -2.882 0.796 -17.754 1.00 92.88 93 ILE A N 1
ATOM 710 C CA . ILE A 1 93 ? -3.259 1.490 -18.995 1.00 92.88 93 ILE A CA 1
ATOM 711 C C . ILE A 1 93 ? -2.014 1.968 -19.746 1.00 92.88 93 ILE A C 1
ATOM 713 O O . ILE A 1 93 ? -1.931 1.774 -20.958 1.00 92.88 93 ILE A O 1
ATOM 717 N N . LEU A 1 94 ? -1.032 2.555 -19.056 1.00 91.56 94 LEU A N 1
ATOM 718 C CA . LEU A 1 94 ? 0.212 3.019 -19.680 1.00 91.56 94 LEU A CA 1
ATOM 719 C C . LEU A 1 94 ? 1.009 1.851 -20.275 1.00 91.56 94 LEU A C 1
ATOM 721 O O . LEU A 1 94 ? 1.432 1.927 -21.427 1.00 91.56 94 LEU A O 1
ATOM 725 N N . VAL A 1 95 ? 1.170 0.756 -19.529 1.00 87.94 95 VAL A N 1
ATOM 726 C CA . VAL A 1 95 ? 1.873 -0.445 -20.008 1.00 87.94 95 VAL A CA 1
ATOM 727 C C . VAL A 1 95 ? 1.168 -1.045 -21.224 1.00 87.94 95 VAL A C 1
ATOM 729 O O . VAL A 1 95 ? 1.837 -1.381 -22.201 1.00 87.94 95 VAL A O 1
ATOM 732 N N . GLY A 1 96 ? -0.166 -1.128 -21.197 1.00 88.69 96 GLY A N 1
ATOM 733 C CA . GLY A 1 96 ? -0.962 -1.633 -22.316 1.00 88.69 96 GLY A CA 1
ATOM 734 C C . GLY A 1 96 ? -0.941 -0.720 -23.545 1.00 88.69 96 GLY A C 1
ATOM 735 O O . GLY A 1 96 ? -0.848 -1.210 -24.665 1.00 88.69 96 GLY A O 1
ATOM 736 N N . THR A 1 97 ? -0.972 0.601 -23.350 1.00 88.75 97 THR A N 1
ATOM 737 C CA . THR A 1 97 ? -1.020 1.584 -24.449 1.00 88.75 97 THR A CA 1
ATOM 738 C C . THR A 1 97 ? 0.329 1.724 -25.147 1.00 88.75 97 THR A C 1
ATOM 740 O O . THR A 1 97 ? 0.393 1.758 -26.372 1.00 88.75 97 THR A O 1
ATOM 743 N N . PHE A 1 98 ? 1.419 1.778 -24.381 1.00 90.31 98 PHE A N 1
ATOM 744 C CA . PHE A 1 98 ? 2.775 1.916 -24.920 1.00 90.31 98 PHE A CA 1
ATOM 745 C C . PHE A 1 98 ? 3.455 0.565 -25.185 1.00 90.31 98 PHE A C 1
ATOM 747 O O . PHE A 1 98 ? 4.635 0.532 -25.524 1.00 90.31 98 PHE A O 1
ATOM 754 N N . ASN A 1 99 ? 2.720 -0.543 -25.028 1.00 81.88 99 ASN A N 1
ATOM 755 C CA . ASN A 1 99 ? 3.212 -1.912 -25.172 1.00 81.88 99 ASN A CA 1
ATOM 756 C C . ASN A 1 99 ? 4.552 -2.144 -24.445 1.00 81.88 99 ASN A C 1
ATOM 758 O O . ASN A 1 99 ? 5.473 -2.764 -24.972 1.00 81.88 99 ASN A O 1
ATOM 762 N N . LEU A 1 100 ? 4.654 -1.654 -23.207 1.00 80.31 100 LEU A N 1
ATOM 763 C CA . LEU A 1 100 ? 5.860 -1.748 -22.369 1.00 80.31 100 LEU A CA 1
ATOM 764 C C . LEU A 1 100 ? 6.013 -3.137 -21.729 1.00 80.31 100 LEU A C 1
ATOM 766 O O . LEU A 1 100 ? 6.713 -3.304 -20.729 1.00 80.31 100 LEU A O 1
ATOM 770 N N . ASN A 1 101 ? 5.332 -4.143 -22.282 1.00 74.94 101 ASN A N 1
ATOM 771 C CA . ASN A 1 101 ? 5.495 -5.523 -21.875 1.00 74.94 101 ASN A CA 1
ATOM 772 C C . ASN A 1 101 ? 6.899 -5.972 -22.271 1.00 74.94 101 ASN A C 1
ATOM 774 O O . ASN A 1 101 ? 7.163 -6.286 -23.431 1.00 74.94 101 ASN A O 1
ATOM 778 N N . ASN A 1 102 ? 7.784 -6.047 -21.278 1.00 66.69 102 ASN A N 1
ATOM 779 C CA . ASN A 1 102 ? 9.110 -6.648 -21.381 1.00 66.69 102 ASN A CA 1
ATOM 780 C C . ASN A 1 102 ? 8.997 -8.176 -21.528 1.00 66.69 102 ASN A C 1
ATOM 782 O O . ASN A 1 102 ? 9.536 -8.931 -20.718 1.00 66.69 102 ASN A O 1
ATOM 786 N N . ASN A 1 103 ? 8.280 -8.649 -22.551 1.00 63.66 103 ASN A N 1
ATOM 787 C CA . ASN A 1 103 ? 8.467 -9.997 -23.055 1.00 63.66 103 ASN A CA 1
ATOM 788 C C . ASN A 1 103 ? 9.898 -10.026 -23.575 1.00 63.66 103 ASN A C 1
ATOM 790 O O . ASN A 1 103 ? 10.183 -9.491 -24.646 1.00 63.66 103 ASN A O 1
ATOM 794 N N . THR A 1 104 ? 10.811 -10.592 -22.789 1.00 58.56 104 THR A N 1
ATOM 795 C CA . THR A 1 104 ? 12.131 -10.953 -23.282 1.00 58.56 104 THR A CA 1
ATOM 796 C C . THR A 1 104 ? 11.884 -11.851 -24.482 1.00 58.56 104 THR A C 1
ATOM 798 O O . THR A 1 104 ? 11.477 -13.005 -24.341 1.00 58.56 104 THR A O 1
ATOM 801 N N . GLN A 1 105 ? 12.030 -11.295 -25.687 1.00 53.41 105 GLN A N 1
ATOM 802 C CA . GLN A 1 105 ? 12.048 -12.090 -26.899 1.00 53.41 105 GLN A CA 1
ATOM 803 C C . GLN A 1 105 ? 13.186 -13.076 -26.679 1.00 53.41 105 GLN A C 1
ATOM 805 O O . GLN A 1 105 ? 14.356 -12.695 -26.702 1.00 53.41 105 GLN A O 1
ATOM 810 N N . ARG A 1 106 ? 12.840 -14.324 -26.349 1.00 59.25 106 ARG A N 1
ATOM 811 C CA . ARG A 1 106 ? 13.790 -15.427 -26.335 1.00 59.25 106 ARG A CA 1
ATOM 812 C C . ARG A 1 106 ? 14.270 -15.488 -27.773 1.00 59.25 106 ARG A C 1
ATOM 814 O O . ARG A 1 106 ? 13.529 -15.930 -28.648 1.00 59.25 106 ARG A O 1
ATOM 821 N N . LEU A 1 107 ? 15.435 -14.899 -28.024 1.00 62.72 107 LEU A N 1
ATOM 822 C CA . LEU A 1 107 ? 16.088 -14.996 -29.314 1.00 62.72 107 LEU A CA 1
ATOM 823 C C . LEU A 1 107 ? 16.152 -16.497 -29.630 1.00 62.72 107 LEU A C 1
ATOM 825 O O . LEU A 1 107 ? 16.482 -17.267 -28.723 1.00 62.72 107 LEU A O 1
ATOM 829 N N . PRO A 1 108 ? 15.760 -16.930 -30.840 1.00 73.56 108 PRO A N 1
ATOM 830 C CA . PRO A 1 108 ? 15.871 -18.328 -31.225 1.00 73.56 108 PRO A CA 1
ATOM 831 C C . PRO A 1 108 ? 17.290 -18.808 -30.931 1.00 73.56 108 PRO A C 1
ATOM 833 O O . PRO A 1 108 ? 18.238 -18.128 -31.328 1.00 73.56 108 PRO A O 1
ATOM 836 N N . ASP A 1 109 ? 17.433 -19.928 -30.217 1.00 72.25 109 ASP A N 1
ATOM 837 C CA . ASP A 1 109 ? 18.743 -20.516 -29.947 1.00 72.25 109 ASP A CA 1
ATOM 838 C C . ASP A 1 109 ? 19.451 -20.713 -31.289 1.00 72.25 109 ASP A C 1
ATOM 840 O O . ASP A 1 109 ? 18.989 -21.455 -32.161 1.00 72.25 109 ASP A O 1
ATOM 844 N N . LEU A 1 110 ? 20.544 -19.975 -31.488 1.00 74.25 110 LEU A N 1
ATOM 845 C CA . LEU A 1 110 ? 21.329 -20.084 -32.705 1.00 74.25 110 LEU A CA 1
ATOM 846 C C . LEU A 1 110 ? 21.920 -21.501 -32.731 1.00 74.25 110 LEU A C 1
ATOM 848 O O . LEU A 1 110 ? 22.432 -21.955 -31.703 1.00 74.25 110 LEU A O 1
ATOM 852 N N . PRO A 1 111 ? 21.878 -22.204 -33.876 1.00 77.62 111 PRO A N 1
ATOM 853 C CA . PRO A 1 111 ? 22.471 -23.527 -33.994 1.00 77.62 111 PRO A CA 1
ATOM 854 C C . PRO A 1 111 ? 23.939 -23.479 -33.562 1.00 77.62 111 PRO A C 1
ATOM 856 O O . PRO A 1 111 ? 24.739 -22.733 -34.130 1.00 77.62 111 PRO A O 1
ATOM 859 N N . SER A 1 112 ? 24.303 -24.259 -32.544 1.00 76.25 112 SER A N 1
ATOM 860 C CA . SER A 1 112 ? 25.694 -24.365 -32.121 1.00 76.25 112 SER A CA 1
ATOM 861 C C . SER A 1 112 ? 26.479 -25.122 -33.187 1.00 76.25 112 SER A C 1
ATOM 863 O O . SER A 1 112 ? 26.185 -26.290 -33.454 1.00 76.25 112 SER A O 1
ATOM 865 N N . VAL A 1 113 ? 27.477 -24.467 -33.782 1.00 76.88 113 VAL A N 1
ATOM 866 C CA . VAL A 1 113 ? 28.415 -25.135 -34.687 1.00 76.88 113 VAL A CA 1
ATOM 867 C C . VAL A 1 113 ? 29.154 -26.249 -33.932 1.00 76.88 113 VAL A C 1
ATOM 869 O O . VAL A 1 113 ? 29.659 -26.004 -32.829 1.00 76.88 113 VAL A O 1
ATOM 872 N N . PRO A 1 114 ? 29.207 -27.475 -34.479 1.00 76.00 114 PRO A N 1
ATOM 873 C CA . PRO A 1 114 ? 30.069 -28.527 -33.960 1.00 76.00 114 PRO A CA 1
ATOM 874 C C . PRO A 1 114 ? 31.528 -28.058 -33.995 1.00 76.00 114 PRO A C 1
ATOM 876 O O . PRO A 1 114 ? 31.953 -27.443 -34.973 1.00 76.00 114 PRO A O 1
ATOM 879 N N . ARG A 1 115 ? 32.260 -28.308 -32.907 1.00 68.94 115 ARG A N 1
ATOM 880 C CA . ARG A 1 115 ? 33.705 -28.067 -32.821 1.00 68.94 115 ARG A CA 1
ATOM 881 C C . ARG A 1 115 ? 34.478 -29.187 -33.496 1.00 68.94 115 ARG A C 1
ATOM 883 O O . ARG A 1 115 ? 34.010 -30.341 -33.378 1.00 68.94 115 ARG A O 1
#

Mean predicted aligned error: 13.59 Å